Protein AF-A0A524I1Q9-F1 (afdb_monomer_lite)

Foldseek 3Di:
DDKADFDWDDDPQKIKTKIFDDQADPVRHGADFFFKKWKWKQFDDDPDDDPQDWPVVSPVRTDGPDIATPVCQVVFADPDDDDPGMGIDIDGWDPDPPTRPDMDMDMWIAGPVRDIDGD

Structure (mmCIF, N/CA/C/O backbone):
data_AF-A0A524I1Q9-F1
#
_entry.id   AF-A0A524I1Q9-F1
#
loop_
_atom_site.group_PDB
_atom_site.id
_atom_site.type_symbol
_atom_site.label_atom_id
_atom_site.label_alt_id
_atom_site.label_comp_id
_atom_site.label_asym_id
_atom_site.label_entity_id
_atom_site.label_seq_id
_atom_site.pdbx_PDB_ins_code
_atom_site.Cartn_x
_atom_site.Cartn_y
_atom_site.Cartn_z
_atom_site.occupancy
_atom_site.B_iso_or_equiv
_atom_site.auth_seq_id
_atom_site.auth_comp_id
_atom_site.auth_asym_id
_atom_site.auth_atom_id
_atom_site.pdbx_PDB_model_num
ATOM 1 N N . MET A 1 1 ? 1.741 0.666 -13.613 1.00 88.12 1 MET A N 1
ATOM 2 C CA . MET A 1 1 ? 2.313 -0.372 -12.724 1.00 88.12 1 MET A CA 1
ATOM 3 C C . MET A 1 1 ? 1.160 -0.842 -11.862 1.00 88.12 1 MET A C 1
ATOM 5 O O . MET A 1 1 ? 0.343 0.014 -11.558 1.00 88.12 1 MET A O 1
ATOM 9 N N . ILE A 1 2 ? 1.039 -2.130 -11.544 1.00 88.56 2 ILE A N 1
ATOM 10 C CA . ILE A 1 2 ? -0.132 -2.646 -10.813 1.00 88.56 2 ILE A CA 1
ATOM 11 C C . ILE A 1 2 ? 0.334 -3.277 -9.504 1.00 88.56 2 ILE A C 1
ATOM 13 O O . ILE A 1 2 ? 1.208 -4.139 -9.522 1.00 88.56 2 ILE A O 1
ATOM 17 N N . VAL A 1 3 ? -0.224 -2.813 -8.390 1.00 91.00 3 VAL A N 1
ATOM 18 C CA . VAL A 1 3 ? -0.098 -3.478 -7.091 1.00 91.00 3 VAL A CA 1
ATOM 19 C C . VAL A 1 3 ? -1.184 -4.546 -7.011 1.00 91.00 3 VAL A C 1
ATOM 21 O O . VAL A 1 3 ? -2.319 -4.303 -7.412 1.00 91.00 3 VAL A O 1
ATOM 24 N N . GLU A 1 4 ? -0.831 -5.732 -6.531 1.00 90.69 4 GLU A N 1
ATOM 25 C CA . GLU A 1 4 ? -1.731 -6.890 -6.487 1.00 90.69 4 GLU A CA 1
ATOM 26 C C . GLU A 1 4 ? -1.887 -7.405 -5.051 1.00 90.69 4 GLU A C 1
ATOM 28 O O . GLU A 1 4 ? -1.167 -6.981 -4.147 1.00 90.69 4 GLU A O 1
ATOM 33 N N . ASP A 1 5 ? -2.829 -8.329 -4.850 1.00 91.44 5 ASP A N 1
ATOM 34 C CA . ASP A 1 5 ? -3.009 -9.079 -3.601 1.00 91.44 5 ASP A CA 1
ATOM 35 C C . ASP A 1 5 ? -3.173 -8.204 -2.337 1.00 91.44 5 ASP A C 1
ATOM 37 O O . ASP A 1 5 ? -2.705 -8.578 -1.262 1.00 91.44 5 ASP A O 1
ATOM 41 N N . LEU A 1 6 ? -3.831 -7.037 -2.441 1.00 92.69 6 LEU A N 1
ATOM 42 C CA . LEU A 1 6 ? -4.107 -6.203 -1.267 1.00 92.69 6 LEU A CA 1
ATOM 43 C C . LEU A 1 6 ? -4.981 -6.967 -0.265 1.00 92.69 6 LEU A C 1
ATOM 45 O O . LEU A 1 6 ? -6.111 -7.354 -0.571 1.00 92.69 6 LEU A O 1
ATOM 49 N N . ALA A 1 7 ? -4.481 -7.124 0.956 1.00 92.12 7 ALA A N 1
ATOM 50 C CA . ALA A 1 7 ? -5.204 -7.747 2.053 1.00 92.12 7 ALA A CA 1
ATOM 51 C C . ALA A 1 7 ? -4.975 -6.992 3.366 1.00 92.12 7 ALA A C 1
ATOM 53 O O . ALA A 1 7 ? -3.898 -6.463 3.628 1.00 92.12 7 ALA A O 1
ATOM 54 N N . ALA A 1 8 ? -6.008 -6.947 4.208 1.00 91.00 8 ALA A N 1
ATOM 55 C CA . ALA A 1 8 ? -5.923 -6.423 5.565 1.00 91.00 8 ALA A CA 1
ATOM 56 C C . ALA A 1 8 ? -6.451 -7.473 6.547 1.00 91.00 8 ALA A C 1
ATOM 58 O O . ALA A 1 8 ? -7.600 -7.903 6.443 1.00 91.00 8 ALA A O 1
ATOM 59 N N . ALA A 1 9 ? -5.624 -7.867 7.514 1.00 90.50 9 ALA A N 1
ATOM 60 C CA . ALA A 1 9 ? -5.975 -8.859 8.525 1.00 90.50 9 ALA A CA 1
ATOM 61 C C . ALA A 1 9 ? -5.779 -8.296 9.936 1.00 90.50 9 ALA A C 1
ATOM 63 O O . ALA A 1 9 ? -4.664 -7.974 10.349 1.00 90.50 9 ALA A O 1
ATOM 64 N N . GLN A 1 10 ? -6.862 -8.203 10.708 1.00 88.44 10 GLN A N 1
ATOM 65 C CA . GLN A 1 10 ? -6.800 -7.740 12.093 1.00 88.44 10 GLN A CA 1
ATOM 66 C C . GLN A 1 10 ? -6.334 -8.855 13.039 1.00 88.44 10 GLN A C 1
ATOM 68 O O . GLN A 1 10 ? -6.856 -9.969 13.028 1.00 88.44 10 GLN A O 1
ATOM 73 N N . ARG A 1 11 ? -5.378 -8.526 13.910 1.00 87.69 11 ARG A N 1
ATOM 74 C CA . ARG A 1 11 ? -4.882 -9.351 15.016 1.00 87.69 11 ARG A CA 1
ATOM 75 C C . ARG A 1 11 ? -4.804 -8.496 16.281 1.00 87.69 11 ARG A C 1
ATOM 77 O O . ARG A 1 11 ? -3.808 -7.826 16.549 1.00 87.69 11 ARG A O 1
ATOM 84 N N . GLY A 1 12 ? -5.886 -8.496 17.058 1.00 86.38 12 GLY A N 1
ATOM 85 C CA . GLY A 1 12 ? -6.017 -7.623 18.226 1.00 86.38 12 GLY A CA 1
ATOM 86 C C . GLY A 1 12 ? -6.030 -6.146 17.819 1.00 86.38 12 GLY A C 1
ATOM 87 O O . GLY A 1 12 ? -6.910 -5.721 17.071 1.00 86.38 12 GLY A O 1
ATOM 88 N N . GLN A 1 13 ? -5.055 -5.379 18.312 1.00 85.88 13 GLN A N 1
ATOM 89 C CA . GLN A 1 13 ? -4.891 -3.942 18.026 1.00 85.88 13 GLN A CA 1
ATOM 90 C C . GLN A 1 13 ? -4.016 -3.650 16.797 1.00 85.88 13 GLN A C 1
ATOM 92 O O . GLN A 1 13 ? -3.848 -2.497 16.406 1.00 85.88 13 GLN A O 1
ATOM 97 N N . VAL A 1 14 ? -3.451 -4.690 16.184 1.00 90.12 14 VAL A N 1
ATOM 98 C CA . VAL A 1 14 ? -2.637 -4.572 14.976 1.00 90.12 14 VAL A CA 1
ATOM 99 C C . VAL A 1 14 ? -3.459 -5.037 13.786 1.00 90.12 14 VAL A C 1
ATOM 101 O O . VAL A 1 14 ? -4.102 -6.083 13.841 1.00 90.12 14 VAL A O 1
ATOM 104 N N . VAL A 1 15 ? -3.414 -4.290 12.692 1.00 91.00 15 VAL A N 1
ATOM 105 C CA . VAL A 1 15 ? -3.878 -4.736 11.382 1.00 91.00 15 VAL A CA 1
ATOM 106 C C . VAL A 1 15 ? -2.654 -4.956 10.508 1.00 91.00 15 VAL A C 1
ATOM 108 O O . VAL A 1 15 ? -1.858 -4.043 10.300 1.00 91.00 15 VAL A O 1
ATOM 111 N N . LEU A 1 16 ? -2.483 -6.183 10.028 1.00 93.19 16 LEU A N 1
ATOM 112 C CA . LEU A 1 16 ? -1.457 -6.517 9.054 1.00 93.19 16 LEU A CA 1
ATOM 113 C C . LEU A 1 16 ? -1.974 -6.139 7.665 1.00 93.19 16 LEU A C 1
ATOM 115 O O . LEU A 1 16 ? -3.009 -6.654 7.245 1.00 93.19 16 LEU A O 1
ATOM 119 N N . LEU A 1 17 ? -1.280 -5.223 6.995 1.00 94.38 17 LEU A N 1
ATOM 120 C CA . LEU A 1 17 ? -1.552 -4.814 5.619 1.00 94.38 17 LEU A CA 1
ATOM 121 C C . LEU A 1 17 ? -0.570 -5.541 4.707 1.00 94.38 17 LEU A C 1
ATOM 123 O O . LEU A 1 17 ? 0.634 -5.393 4.894 1.00 94.38 17 LEU A O 1
ATOM 127 N N . GLU A 1 18 ? -1.069 -6.312 3.752 1.00 94.62 18 GLU A N 1
ATOM 128 C CA . GLU A 1 18 ? -0.276 -7.140 2.841 1.00 94.62 18 GLU A CA 1
ATOM 129 C C . GLU A 1 18 ? -0.558 -6.737 1.391 1.00 94.62 18 GLU A C 1
ATOM 131 O O . GLU A 1 18 ? -1.680 -6.346 1.062 1.00 94.62 18 GLU A O 1
ATOM 136 N N . TRP A 1 19 ? 0.468 -6.777 0.539 1.00 94.81 19 TRP A N 1
ATOM 137 C CA . TRP A 1 19 ? 0.357 -6.504 -0.897 1.00 94.81 19 TRP A CA 1
ATOM 138 C C . TRP A 1 19 ? 1.530 -7.112 -1.676 1.00 94.81 19 TRP A C 1
ATOM 140 O O . TRP A 1 19 ? 2.574 -7.442 -1.109 1.00 94.81 19 TRP A O 1
ATOM 150 N N . THR A 1 20 ? 1.390 -7.199 -2.997 1.00 93.56 20 THR A N 1
ATOM 151 C CA . THR A 1 20 ? 2.440 -7.634 -3.924 1.00 93.56 20 THR A CA 1
ATOM 152 C C . THR A 1 20 ? 2.893 -6.457 -4.791 1.00 93.56 20 THR A C 1
ATOM 154 O O . THR A 1 20 ? 2.099 -5.854 -5.516 1.00 93.56 20 THR A O 1
ATOM 157 N N . ASN A 1 21 ? 4.188 -6.127 -4.743 1.00 92.81 21 ASN A N 1
ATOM 158 C CA . ASN A 1 21 ? 4.781 -5.097 -5.599 1.00 92.81 21 ASN A CA 1
ATOM 159 C C . ASN A 1 21 ? 4.780 -5.524 -7.086 1.00 92.81 21 ASN A C 1
ATOM 161 O O . ASN A 1 21 ? 5.052 -6.691 -7.388 1.00 92.81 21 ASN A O 1
ATOM 165 N N . PRO A 1 22 ? 4.581 -4.588 -8.036 1.00 91.56 22 PRO A N 1
ATOM 166 C CA . PRO A 1 22 ? 4.656 -4.890 -9.461 1.00 91.56 22 PRO A CA 1
ATOM 167 C C . PRO A 1 22 ? 6.055 -5.331 -9.881 1.00 91.56 22 PRO A C 1
ATOM 169 O O . PRO A 1 22 ? 7.050 -4.677 -9.574 1.00 91.56 22 PRO A O 1
ATOM 172 N N . VAL A 1 23 ? 6.108 -6.365 -10.719 1.00 89.69 23 VAL A N 1
ATOM 173 C CA . VAL A 1 23 ? 7.331 -6.796 -11.426 1.00 89.69 23 VAL A CA 1
ATOM 174 C C . VAL A 1 23 ? 7.389 -6.320 -12.873 1.00 89.69 23 VAL A C 1
ATOM 176 O O . VAL A 1 23 ? 8.419 -6.445 -13.533 1.00 89.69 23 VAL A O 1
ATOM 179 N N . LYS A 1 24 ? 6.277 -5.790 -13.392 1.00 89.38 24 LYS A N 1
ATOM 180 C CA . LYS A 1 24 ? 6.126 -5.353 -14.782 1.00 89.38 24 LYS A CA 1
ATOM 181 C C . LYS A 1 24 ? 5.250 -4.107 -14.901 1.00 89.38 24 LYS A C 1
ATOM 183 O O . LYS A 1 24 ? 4.444 -3.788 -14.025 1.00 89.38 24 LYS A O 1
ATOM 188 N N . THR A 1 25 ? 5.411 -3.383 -16.000 1.00 85.44 25 THR A N 1
ATOM 189 C CA . THR A 1 25 ? 4.512 -2.303 -16.412 1.00 85.44 25 THR A CA 1
ATOM 190 C C . THR A 1 25 ? 3.167 -2.870 -16.878 1.00 85.44 25 THR A C 1
ATOM 192 O O . THR A 1 25 ? 3.031 -4.068 -17.120 1.00 85.44 25 THR A O 1
ATOM 195 N N . VAL A 1 26 ? 2.170 -1.998 -17.074 1.00 84.19 26 VAL A N 1
ATOM 196 C CA . VAL A 1 26 ? 0.863 -2.388 -17.647 1.00 84.19 26 VAL A CA 1
ATOM 197 C C . VAL A 1 26 ? 0.987 -2.941 -19.071 1.00 84.19 26 VAL A C 1
ATOM 199 O O . VAL A 1 26 ? 0.200 -3.784 -19.475 1.00 84.19 26 VAL A O 1
ATOM 202 N N . SER A 1 27 ? 2.018 -2.517 -19.808 1.00 85.69 27 SER A N 1
ATOM 203 C CA . SER A 1 27 ? 2.365 -3.038 -21.133 1.00 85.69 27 SER A CA 1
ATOM 204 C C . SER A 1 27 ? 3.176 -4.341 -21.096 1.00 85.69 27 SER A C 1
ATOM 206 O O . SER A 1 27 ? 3.557 -4.850 -22.144 1.00 85.69 27 SER A O 1
ATOM 208 N N . GLY A 1 28 ? 3.465 -4.884 -19.909 1.00 86.31 28 GLY A N 1
ATOM 209 C CA . GLY A 1 28 ? 4.164 -6.157 -19.735 1.00 86.31 28 GLY A CA 1
ATOM 210 C C . GLY A 1 28 ? 5.694 -6.079 -19.716 1.00 86.31 28 GLY A C 1
ATOM 211 O O . GLY A 1 28 ? 6.337 -7.109 -19.528 1.00 86.31 28 GLY A O 1
ATOM 212 N N . HIS A 1 29 ? 6.298 -4.894 -19.854 1.00 86.81 29 HIS A N 1
ATOM 213 C CA . HIS A 1 29 ? 7.753 -4.754 -19.750 1.00 86.81 29 HIS A CA 1
ATOM 214 C C . HIS A 1 29 ? 8.227 -4.938 -18.303 1.00 86.81 29 HIS A C 1
ATOM 216 O O . HIS A 1 29 ? 7.561 -4.431 -17.400 1.00 86.81 29 HIS A O 1
ATOM 222 N N . PRO A 1 30 ? 9.381 -5.585 -18.060 1.00 87.19 30 PRO A N 1
ATOM 223 C CA . PRO A 1 30 ? 9.950 -5.699 -16.721 1.00 87.19 30 PRO A CA 1
ATOM 224 C C . PRO A 1 30 ? 10.106 -4.337 -16.038 1.00 87.19 30 PRO A C 1
ATOM 226 O O . PRO A 1 30 ? 10.575 -3.369 -16.642 1.00 87.19 30 PRO A O 1
ATOM 229 N N . LEU A 1 31 ? 9.714 -4.263 -14.769 1.00 86.00 31 LEU A N 1
ATOM 230 C CA . LEU A 1 31 ? 9.871 -3.074 -13.947 1.00 86.00 31 LEU A CA 1
ATOM 231 C C . LEU A 1 31 ? 11.202 -3.157 -13.196 1.00 86.00 31 LEU A C 1
ATOM 233 O O . LEU A 1 31 ? 11.305 -3.771 -12.140 1.00 86.00 31 LEU A O 1
ATOM 237 N N . THR A 1 32 ? 12.239 -2.531 -13.746 1.00 78.25 32 THR A N 1
ATOM 238 C CA . THR A 1 32 ? 13.558 -2.452 -13.110 1.00 78.25 32 THR A CA 1
ATOM 239 C C . THR A 1 32 ? 13.708 -1.097 -12.419 1.00 78.25 32 THR A C 1
ATOM 241 O O . THR A 1 32 ? 13.950 -0.089 -13.081 1.00 78.25 32 THR A O 1
ATOM 244 N N . GLY A 1 33 ? 13.549 -1.056 -11.095 1.00 84.81 33 GLY A N 1
ATOM 245 C CA . GLY A 1 33 ? 13.808 0.152 -10.299 1.00 84.81 33 GLY A CA 1
ATOM 246 C C . GLY A 1 33 ? 12.591 0.708 -9.573 1.00 84.81 33 GLY A C 1
ATOM 247 O O . GLY A 1 33 ? 12.297 1.890 -9.702 1.00 84.81 33 GLY A O 1
ATOM 248 N N . LEU A 1 34 ? 11.884 -0.134 -8.819 1.00 92.00 34 LEU A N 1
ATOM 249 C CA . LEU A 1 34 ? 10.969 0.355 -7.793 1.00 92.00 34 LEU A CA 1
ATOM 250 C C . LEU A 1 34 ? 11.780 1.034 -6.683 1.00 92.00 34 LEU A C 1
ATOM 252 O O . LEU A 1 34 ? 12.724 0.429 -6.178 1.00 92.00 34 LEU A O 1
ATOM 256 N N . GLU A 1 35 ? 11.429 2.267 -6.326 1.00 95.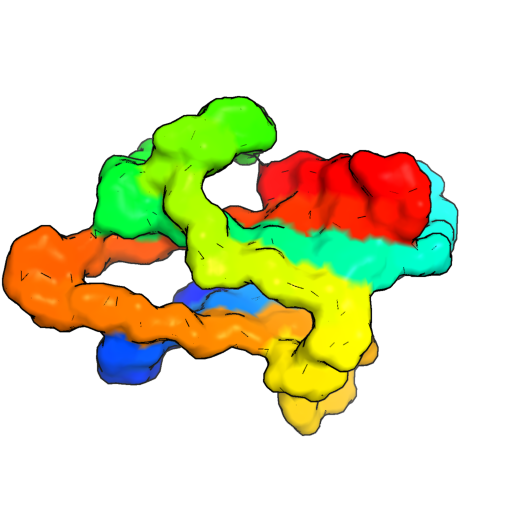19 35 GLU A N 1
ATOM 257 C CA . GLU A 1 35 ? 12.201 3.087 -5.382 1.00 95.19 35 GLU A CA 1
ATOM 258 C C . GLU A 1 35 ? 11.436 3.398 -4.096 1.00 95.19 35 GLU A C 1
ATOM 260 O O . GLU A 1 35 ? 12.040 3.553 -3.038 1.00 95.19 35 GLU A O 1
ATOM 265 N N . VAL A 1 36 ? 10.108 3.512 -4.165 1.00 97.06 36 VAL A N 1
ATOM 266 C CA . VAL A 1 36 ? 9.288 3.853 -2.998 1.00 97.06 36 VAL A CA 1
ATOM 267 C C . VAL A 1 36 ? 7.971 3.093 -3.034 1.00 97.06 36 VAL A C 1
ATOM 269 O O . VAL A 1 36 ? 7.356 2.964 -4.092 1.00 97.06 36 VAL A O 1
ATOM 272 N N . VAL A 1 37 ? 7.519 2.656 -1.862 1.00 96.94 37 VAL A N 1
ATOM 273 C CA . VAL A 1 37 ? 6.132 2.261 -1.606 1.00 96.94 37 VAL A CA 1
ATOM 274 C C . VAL A 1 37 ? 5.516 3.241 -0.614 1.00 96.94 37 VAL A C 1
ATOM 276 O O . VAL A 1 37 ? 6.117 3.579 0.402 1.00 96.94 37 VAL A O 1
ATOM 279 N N . GLU A 1 38 ? 4.310 3.701 -0.896 1.00 97.88 38 GLU A N 1
ATOM 280 C CA . GLU A 1 38 ? 3.513 4.544 -0.018 1.00 97.88 38 GLU A CA 1
ATOM 281 C C . GLU A 1 38 ? 2.255 3.796 0.406 1.00 97.88 38 GLU A C 1
ATOM 283 O O . GLU A 1 38 ? 1.522 3.273 -0.432 1.00 97.88 38 GLU A O 1
ATOM 288 N N . ILE A 1 39 ? 2.007 3.770 1.712 1.00 96.44 39 ILE A N 1
ATOM 289 C CA . ILE A 1 39 ? 0.840 3.147 2.328 1.00 96.44 39 ILE A CA 1
ATOM 290 C C . ILE A 1 39 ? -0.071 4.260 2.820 1.00 96.44 39 ILE A C 1
ATOM 292 O O . ILE A 1 39 ? 0.313 5.054 3.684 1.00 96.44 39 ILE A O 1
ATOM 296 N N . TRP A 1 40 ? -1.282 4.289 2.284 1.00 95.06 40 TRP A N 1
ATOM 297 C CA . TRP A 1 40 ? -2.307 5.279 2.581 1.00 95.06 40 TRP A CA 1
ATOM 298 C C . TRP A 1 40 ? -3.442 4.608 3.340 1.00 95.06 40 TRP A C 1
ATOM 300 O O . TRP A 1 40 ? -3.892 3.537 2.947 1.00 95.06 40 TRP A O 1
ATOM 310 N N . VAL A 1 41 ? -3.891 5.214 4.436 1.00 92.12 41 VAL A N 1
ATOM 311 C CA . VAL A 1 41 ? -4.909 4.645 5.323 1.00 92.12 41 VAL A CA 1
ATOM 312 C C . VAL A 1 41 ? -6.094 5.591 5.436 1.00 92.12 41 VAL A C 1
ATOM 314 O O . VAL A 1 41 ? -5.931 6.781 5.699 1.00 92.12 41 VAL A O 1
ATOM 317 N N . PHE A 1 42 ? -7.290 5.036 5.273 1.00 88.00 42 PHE A N 1
ATOM 318 C CA . PHE A 1 42 ? -8.553 5.735 5.474 1.00 88.00 42 PHE A CA 1
ATOM 319 C C . PHE A 1 42 ? -8.995 5.512 6.923 1.00 88.00 42 PHE A C 1
ATOM 321 O O . PHE A 1 42 ? -9.642 4.511 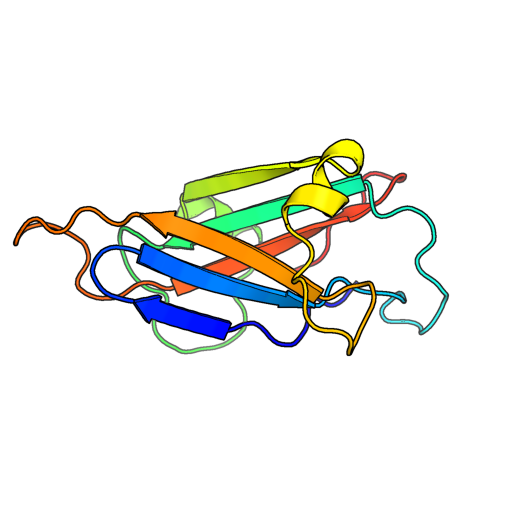7.238 1.00 88.00 42 PHE A O 1
ATOM 328 N N . ASP A 1 4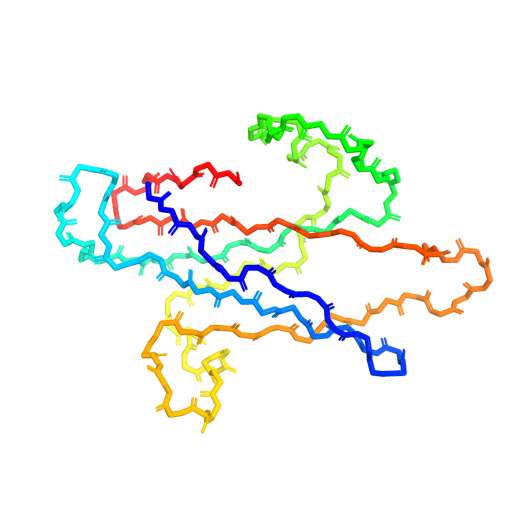3 ? -8.592 6.418 7.814 1.00 73.19 43 ASP A N 1
ATOM 329 C CA . ASP A 1 43 ? -8.977 6.417 9.231 1.00 73.19 43 ASP A CA 1
ATOM 330 C C . ASP A 1 43 ? -10.144 7.381 9.533 1.00 73.19 43 ASP A C 1
ATOM 332 O O . ASP A 1 43 ? -10.762 7.285 10.593 1.00 73.19 43 ASP A O 1
ATOM 336 N N . THR A 1 44 ? -10.530 8.234 8.575 1.00 68.69 44 THR A N 1
ATOM 337 C CA . THR A 1 44 ? -11.728 9.084 8.637 1.00 68.69 44 THR A CA 1
ATOM 338 C C . THR A 1 44 ? -12.469 9.061 7.296 1.00 68.69 44 THR A C 1
ATOM 340 O O . THR A 1 44 ? -11.946 9.489 6.279 1.00 68.69 44 THR A O 1
ATOM 343 N N . GLY A 1 45 ? -13.698 8.534 7.275 1.00 67.69 45 GLY A N 1
ATOM 344 C CA . GLY A 1 45 ? -14.489 8.430 6.042 1.00 67.69 45 GLY A CA 1
ATOM 345 C C . GLY A 1 45 ? -13.984 7.325 5.115 1.00 67.69 45 GLY A C 1
ATOM 346 O O . GLY A 1 45 ? -13.070 7.509 4.318 1.00 67.69 45 GLY A O 1
ATOM 347 N N . LEU A 1 46 ? -14.603 6.149 5.210 1.00 70.25 46 LEU A N 1
ATOM 348 C CA . LEU A 1 46 ? -14.276 5.080 4.281 1.00 70.25 46 LEU A CA 1
ATOM 349 C C . LEU A 1 46 ? -14.760 5.408 2.870 1.00 70.25 46 LEU A C 1
ATOM 351 O O . LEU A 1 46 ? -15.861 5.950 2.722 1.00 70.25 46 LEU A O 1
ATOM 355 N N . PRO A 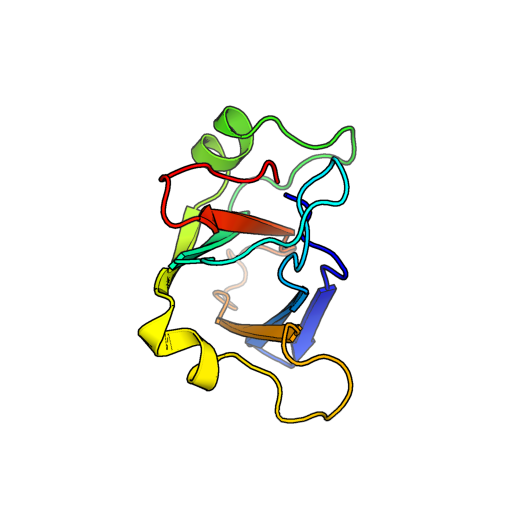1 47 ? -14.020 4.958 1.847 1.00 67.50 47 PRO A N 1
ATOM 356 C CA . PRO A 1 47 ? -14.561 4.895 0.508 1.00 67.50 47 PRO A CA 1
ATOM 357 C C . PRO A 1 47 ? -15.847 4.058 0.512 1.00 67.50 47 PRO A C 1
ATOM 359 O O . PRO A 1 47 ? -15.866 2.900 0.939 1.00 67.50 47 PRO A O 1
ATOM 362 N N . VAL A 1 48 ? -16.949 4.659 0.063 1.00 61.94 48 VAL A N 1
ATOM 363 C CA . VAL A 1 48 ? -18.180 3.921 -0.229 1.00 61.94 48 VAL A CA 1
ATOM 364 C C . VAL A 1 48 ? -17.872 3.080 -1.467 1.00 61.94 48 VAL A C 1
ATOM 366 O O . VAL A 1 48 ? -17.378 3.629 -2.448 1.00 61.94 48 VAL A O 1
ATOM 369 N N . GLY A 1 49 ? -18.070 1.759 -1.400 1.00 55.19 49 GLY A N 1
ATOM 370 C CA . GLY A 1 49 ? -17.683 0.839 -2.478 1.00 55.19 49 GLY A CA 1
ATOM 371 C C . GLY A 1 49 ? -18.110 1.337 -3.866 1.00 55.19 49 GLY A C 1
ATOM 372 O O . GLY A 1 49 ? -19.220 1.840 -4.032 1.00 55.19 49 GLY A O 1
ATOM 373 N N . GLY A 1 50 ? -17.216 1.220 -4.846 1.00 59.25 50 GLY A N 1
ATOM 374 C CA . GLY A 1 50 ? -17.358 1.851 -6.155 1.00 59.25 50 GLY A CA 1
ATOM 375 C C . GLY A 1 50 ? -16.102 1.665 -7.015 1.00 59.25 50 GLY A C 1
ATOM 376 O O . GLY A 1 50 ? -15.277 0.808 -6.690 1.00 59.25 50 GLY A O 1
ATOM 377 N N . PRO A 1 51 ? -15.954 2.424 -8.116 1.00 60.22 51 PRO A N 1
ATOM 378 C CA . PRO A 1 51 ? -14.747 2.399 -8.940 1.00 60.22 51 PRO A CA 1
ATOM 379 C C . PRO A 1 51 ? -13.490 2.703 -8.113 1.00 60.22 51 PRO A C 1
ATOM 381 O O . PRO A 1 51 ? -13.578 3.331 -7.057 1.00 60.22 51 PRO A O 1
ATOM 384 N N . ALA A 1 52 ? -12.321 2.293 -8.615 1.00 65.25 52 ALA A N 1
ATOM 385 C CA . ALA A 1 52 ? -11.046 2.710 -8.038 1.00 65.25 52 ALA A CA 1
ATOM 386 C C . ALA A 1 52 ? -10.993 4.245 -7.956 1.00 65.25 52 ALA A C 1
ATOM 388 O O . ALA A 1 52 ? -11.307 4.935 -8.930 1.00 65.25 52 ALA A O 1
ATOM 389 N N . PHE A 1 53 ? -10.641 4.764 -6.780 1.00 67.94 53 PHE A N 1
ATOM 390 C CA . PHE A 1 53 ? -10.554 6.201 -6.541 1.00 67.94 53 PHE A CA 1
ATOM 391 C C . PHE A 1 53 ? -9.436 6.792 -7.385 1.00 67.94 53 PHE A C 1
ATOM 393 O O . PHE A 1 53 ? -8.361 6.202 -7.520 1.00 67.94 53 PHE A O 1
ATOM 400 N N . ALA A 1 54 ? -9.663 7.990 -7.918 1.00 80.50 54 ALA A N 1
ATOM 401 C CA . ALA A 1 54 ? -8.576 8.716 -8.552 1.00 80.50 54 ALA A CA 1
ATOM 402 C C . ALA A 1 54 ? -7.498 9.030 -7.502 1.00 80.50 54 ALA A C 1
ATOM 404 O O . ALA A 1 54 ? -7.807 9.306 -6.341 1.00 80.50 54 ALA A O 1
ATOM 405 N N . SER A 1 55 ? -6.227 9.071 -7.906 1.00 83.81 55 SER A N 1
ATOM 406 C CA . SER A 1 55 ? -5.112 9.339 -6.983 1.00 83.81 55 SER A CA 1
ATOM 407 C C . SER A 1 55 ? -5.303 10.602 -6.140 1.00 83.81 55 SER A C 1
ATOM 409 O O . SER A 1 55 ? -5.027 10.597 -4.945 1.00 83.81 55 SER A O 1
ATOM 411 N N . ALA A 1 56 ? -5.863 11.660 -6.732 1.00 84.81 56 ALA A N 1
ATOM 412 C CA . ALA A 1 56 ? -6.152 12.908 -6.031 1.00 84.81 56 ALA A CA 1
ATOM 413 C C . ALA A 1 56 ? -7.262 12.788 -4.969 1.00 84.81 56 ALA A C 1
ATOM 415 O O . ALA A 1 56 ? -7.325 13.613 -4.061 1.00 84.81 56 ALA A O 1
ATOM 416 N N . GLU A 1 57 ? -8.165 11.815 -5.088 1.00 85.25 57 GLU A N 1
ATOM 417 C CA . GLU A 1 57 ? -9.200 11.556 -4.084 1.00 85.25 57 GLU A CA 1
ATOM 418 C C . GLU A 1 57 ? -8.600 10.807 -2.899 1.00 85.25 57 GLU A C 1
ATOM 420 O O . GLU A 1 57 ? -8.765 11.255 -1.767 1.00 85.25 57 GLU A O 1
ATOM 425 N N . VAL A 1 58 ? -7.813 9.756 -3.163 1.00 88.06 58 VAL A N 1
ATOM 426 C CA . VAL A 1 58 ? -7.088 9.013 -2.120 1.00 88.06 58 VAL A CA 1
ATOM 427 C C . VAL A 1 58 ? -6.211 9.954 -1.300 1.00 88.06 58 VAL A C 1
ATOM 429 O O . VAL A 1 58 ? -6.307 9.956 -0.080 1.00 88.06 58 VAL A O 1
ATOM 432 N N . GLU A 1 59 ? -5.422 10.816 -1.945 1.00 88.44 59 GLU A N 1
ATOM 433 C CA . GLU A 1 59 ? -4.547 11.771 -1.250 1.00 88.44 59 GLU A CA 1
ATOM 434 C C . GLU A 1 59 ? -5.297 12.797 -0.384 1.00 88.44 59 GLU A C 1
ATOM 436 O O . GLU A 1 59 ? -4.719 13.346 0.552 1.00 88.44 59 GLU A O 1
ATOM 441 N N . LYS A 1 60 ? -6.574 13.074 -0.684 1.00 87.25 60 LYS A N 1
ATOM 442 C CA . LYS A 1 60 ? -7.412 13.999 0.097 1.00 87.25 60 LYS A CA 1
ATOM 443 C C . LYS A 1 60 ? -8.111 13.322 1.270 1.00 87.25 60 LYS A C 1
ATOM 445 O O . LYS A 1 60 ? -8.318 13.971 2.291 1.00 87.25 60 LYS A O 1
ATOM 450 N N . SER A 1 61 ? -8.531 12.070 1.107 1.00 85.38 61 SER A N 1
ATOM 451 C CA . SER A 1 61 ? -9.348 11.350 2.095 1.00 85.38 61 SER A CA 1
ATOM 452 C C . SER A 1 61 ? -8.567 10.348 2.943 1.00 85.38 61 SER A C 1
ATOM 454 O O . SER A 1 61 ? -9.058 9.916 3.980 1.00 85.38 61 SER A O 1
ATOM 456 N N . ALA A 1 62 ? -7.377 9.943 2.506 1.00 90.56 62 ALA A N 1
ATOM 457 C CA . ALA A 1 62 ? -6.514 9.029 3.235 1.00 90.56 62 ALA A CA 1
ATOM 458 C C . ALA A 1 62 ? -5.291 9.763 3.782 1.00 90.56 62 ALA A C 1
ATOM 460 O O . ALA A 1 62 ? -4.746 10.685 3.177 1.00 90.56 62 ALA A O 1
ATOM 461 N N . ARG A 1 63 ? -4.807 9.296 4.927 1.00 91.38 63 ARG A N 1
ATOM 462 C CA . ARG A 1 63 ? -3.551 9.746 5.512 1.00 91.38 63 ARG A CA 1
ATOM 463 C C . ARG A 1 63 ? -2.413 8.862 5.016 1.00 91.38 63 ARG A C 1
ATOM 465 O O . ARG A 1 63 ? -2.509 7.636 5.074 1.00 91.38 63 ARG A O 1
ATOM 472 N N . LEU A 1 64 ? -1.295 9.467 4.619 1.00 94.00 64 LEU A N 1
ATOM 473 C CA . LEU A 1 64 ? -0.057 8.727 4.380 1.00 94.00 64 LEU A CA 1
ATOM 474 C C . LEU A 1 64 ? 0.437 8.125 5.706 1.00 94.00 64 LEU A C 1
ATOM 476 O O . LEU A 1 64 ? 0.926 8.833 6.587 1.00 94.00 64 LEU A O 1
ATOM 480 N N . ALA A 1 65 ? 0.284 6.813 5.862 1.00 94.38 65 ALA A N 1
ATOM 481 C CA . ALA A 1 65 ? 0.665 6.089 7.068 1.00 94.38 65 ALA A CA 1
ATOM 482 C C . ALA A 1 65 ? 2.156 5.745 7.075 1.00 94.38 65 ALA A C 1
ATOM 484 O O . ALA A 1 65 ? 2.810 5.840 8.116 1.00 94.38 65 ALA A O 1
ATOM 485 N N . ARG A 1 66 ? 2.704 5.355 5.918 1.00 96.81 66 ARG A N 1
ATOM 486 C CA . ARG A 1 66 ? 4.125 5.034 5.775 1.00 96.81 66 ARG A CA 1
ATOM 487 C C . ARG A 1 66 ? 4.606 5.301 4.358 1.00 96.81 66 ARG A C 1
ATOM 489 O O . ARG A 1 66 ? 3.929 4.979 3.389 1.00 96.81 66 ARG A O 1
ATOM 496 N N . ARG A 1 67 ? 5.827 5.819 4.260 1.00 97.75 67 ARG A N 1
ATOM 497 C CA . ARG A 1 67 ? 6.617 5.859 3.032 1.00 97.75 67 ARG A CA 1
ATOM 498 C C . ARG A 1 67 ? 7.838 4.970 3.235 1.00 97.75 67 ARG A C 1
ATOM 500 O O . ARG A 1 67 ? 8.628 5.235 4.135 1.00 97.75 67 ARG A O 1
ATOM 507 N N . ILE A 1 68 ? 7.944 3.904 2.453 1.00 97.12 68 ILE A N 1
ATOM 508 C CA . ILE A 1 68 ? 8.992 2.887 2.537 1.00 97.12 68 ILE A CA 1
ATOM 509 C C . ILE A 1 68 ? 9.931 3.098 1.347 1.00 97.12 68 ILE A C 1
ATOM 511 O O . ILE A 1 68 ? 9.514 2.859 0.211 1.00 97.12 68 ILE A O 1
ATOM 515 N N . PRO A 1 69 ? 11.162 3.577 1.559 1.00 96.88 69 PRO A N 1
ATOM 516 C CA . PRO A 1 69 ? 12.157 3.633 0.501 1.00 96.88 69 PRO A CA 1
ATOM 517 C C . PRO A 1 69 ? 12.720 2.227 0.227 1.00 96.88 69 PRO A C 1
ATOM 519 O O . PRO A 1 69 ? 12.659 1.340 1.081 1.00 96.88 69 PRO A O 1
ATOM 522 N N . LYS A 1 70 ? 13.248 2.008 -0.977 1.00 94.00 70 LYS A N 1
ATOM 523 C CA . LYS A 1 70 ? 13.752 0.710 -1.455 1.00 94.00 70 LYS A CA 1
ATOM 524 C C . LYS A 1 70 ? 14.750 0.051 -0.511 1.00 94.00 70 LYS A C 1
ATOM 526 O O . LYS A 1 70 ? 14.733 -1.168 -0.356 1.00 94.00 70 LYS A O 1
ATOM 531 N N . GLU A 1 71 ? 15.593 0.846 0.135 1.00 94.19 71 GLU A N 1
ATOM 532 C CA . GLU A 1 71 ? 16.609 0.384 1.081 1.00 94.19 71 GLU A CA 1
ATOM 533 C C . GLU A 1 71 ? 15.986 -0.317 2.296 1.00 94.19 71 GLU A C 1
ATOM 535 O O . GLU A 1 71 ? 16.624 -1.159 2.923 1.00 94.19 71 GLU A O 1
ATOM 540 N N . GLU A 1 72 ? 14.726 -0.009 2.610 1.00 94.94 72 GLU A N 1
ATOM 541 C CA . GLU A 1 72 ? 13.989 -0.608 3.718 1.00 94.94 72 GLU A CA 1
ATOM 542 C C . GLU A 1 72 ? 13.151 -1.826 3.306 1.00 94.94 72 GLU A C 1
ATOM 544 O O . GLU A 1 72 ? 12.611 -2.493 4.188 1.00 94.94 72 GLU A O 1
ATOM 549 N N . PHE A 1 73 ? 13.034 -2.160 2.012 1.00 92.38 73 PHE A N 1
ATOM 550 C CA . PHE A 1 73 ? 12.109 -3.211 1.553 1.00 92.38 73 PHE A CA 1
ATOM 551 C C . PHE A 1 73 ? 12.335 -4.556 2.244 1.00 92.38 73 PHE A C 1
ATOM 553 O O . PHE A 1 73 ? 11.363 -5.208 2.619 1.00 92.38 73 PHE A O 1
ATOM 560 N N . GLY A 1 74 ? 13.592 -4.929 2.501 1.00 90.19 74 GLY A N 1
ATOM 561 C CA . GLY A 1 74 ? 13.924 -6.179 3.191 1.00 90.19 74 GLY A CA 1
ATOM 562 C C . GLY A 1 74 ? 13.298 -6.314 4.587 1.00 90.19 74 GLY A C 1
ATOM 563 O O . GLY A 1 74 ? 13.045 -7.427 5.034 1.00 90.19 74 GLY A O 1
ATOM 564 N N . SER A 1 75 ? 12.986 -5.202 5.261 1.00 91.69 75 SER A N 1
ATOM 565 C CA . SER A 1 75 ? 12.323 -5.202 6.576 1.00 91.69 75 SER A CA 1
ATOM 566 C C . SER A 1 75 ? 10.814 -5.447 6.499 1.00 91.69 75 SER A C 1
ATOM 568 O O . SER A 1 75 ? 10.193 -5.759 7.514 1.00 91.69 75 SER A O 1
ATOM 570 N N . PHE A 1 76 ? 10.225 -5.282 5.315 1.00 91.69 76 PHE A N 1
ATOM 571 C CA . PHE A 1 76 ? 8.788 -5.407 5.071 1.00 91.69 76 PHE A CA 1
ATOM 572 C C . PHE A 1 76 ? 8.445 -6.612 4.191 1.00 91.69 76 PHE A C 1
ATOM 574 O O . PHE A 1 76 ? 7.273 -6.943 4.053 1.00 91.69 76 PHE A O 1
ATOM 581 N N . GLN A 1 77 ? 9.431 -7.298 3.612 1.00 88.75 77 GLN A N 1
ATOM 582 C CA . GLN A 1 77 ? 9.204 -8.555 2.903 1.00 88.75 77 GLN A CA 1
ATOM 583 C C . GLN A 1 77 ? 8.806 -9.663 3.890 1.00 88.75 77 GLN A C 1
ATOM 585 O O . GLN A 1 77 ? 9.450 -9.877 4.921 1.00 88.75 77 GLN A O 1
ATOM 590 N N . GLY A 1 78 ? 7.723 -10.381 3.586 1.00 70.12 78 GLY A N 1
ATOM 591 C CA . GLY A 1 78 ? 7.269 -11.500 4.413 1.00 70.12 78 GLY A CA 1
ATOM 592 C C . GLY A 1 78 ? 8.301 -12.636 4.446 1.00 70.12 78 GLY A C 1
ATOM 593 O O . GLY A 1 78 ? 8.862 -13.004 3.420 1.00 70.12 78 GLY A O 1
ATOM 594 N N . ARG A 1 79 ? 8.512 -13.271 5.611 1.00 55.69 79 ARG A N 1
ATOM 595 C CA . ARG A 1 79 ? 9.418 -14.437 5.777 1.00 55.69 79 ARG A CA 1
ATOM 596 C C . ARG A 1 79 ? 8.959 -15.719 5.042 1.00 55.69 79 ARG A C 1
ATOM 598 O O . ARG A 1 79 ? 9.581 -16.765 5.202 1.00 55.69 79 ARG A O 1
ATOM 605 N N . GLY A 1 80 ? 7.873 -15.667 4.269 1.00 48.41 80 GLY A N 1
ATOM 606 C CA . GLY A 1 80 ? 7.187 -16.820 3.677 1.00 48.41 80 GLY A CA 1
ATOM 607 C C . GLY A 1 80 ? 7.288 -16.900 2.151 1.00 48.41 80 GLY A C 1
ATOM 608 O O . GLY A 1 80 ? 6.325 -16.610 1.458 1.00 48.41 80 GLY A O 1
ATOM 609 N N . GLY A 1 81 ? 8.454 -17.305 1.647 1.00 48.56 81 GLY A N 1
ATOM 610 C CA . GLY A 1 81 ? 8.683 -18.238 0.528 1.00 48.56 81 GLY A CA 1
ATOM 611 C C . GLY A 1 81 ? 7.841 -18.299 -0.762 1.00 48.56 81 GLY A C 1
ATOM 612 O O . GLY A 1 81 ? 7.998 -19.305 -1.444 1.00 48.56 81 GLY A O 1
ATOM 613 N N . ALA A 1 82 ? 6.991 -17.343 -1.156 1.00 45.72 82 ALA A N 1
ATOM 614 C CA . ALA A 1 82 ? 6.197 -17.522 -2.3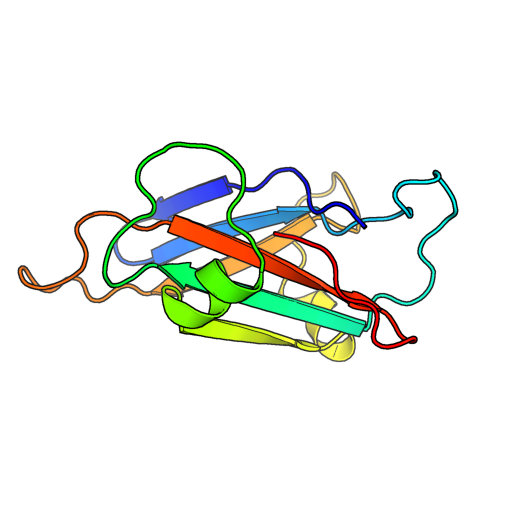89 1.00 45.72 82 ALA A CA 1
ATOM 615 C C . ALA A 1 82 ? 6.425 -16.495 -3.505 1.00 45.72 82 ALA A C 1
ATOM 617 O O . ALA A 1 82 ? 6.307 -16.867 -4.672 1.00 45.72 82 ALA A O 1
ATOM 618 N N . ARG A 1 83 ? 6.772 -15.236 -3.212 1.00 54.78 83 ARG A N 1
ATOM 619 C CA . ARG A 1 83 ? 7.118 -14.227 -4.230 1.00 54.78 83 ARG A CA 1
ATOM 620 C C . ARG A 1 83 ? 8.060 -13.206 -3.597 1.00 54.78 83 ARG A C 1
ATOM 622 O O . ARG A 1 83 ? 7.670 -12.591 -2.610 1.00 54.78 83 ARG A O 1
ATOM 629 N N . ASP A 1 84 ? 9.239 -12.969 -4.177 1.00 70.44 84 ASP A N 1
ATOM 630 C CA . ASP A 1 84 ? 10.244 -11.975 -3.719 1.00 70.44 84 ASP A CA 1
ATOM 631 C C . ASP A 1 84 ? 9.730 -10.512 -3.696 1.00 70.44 84 ASP A C 1
ATOM 633 O O . ASP A 1 84 ? 10.475 -9.556 -3.483 1.00 70.44 84 ASP A O 1
ATOM 637 N N . THR A 1 85 ? 8.438 -10.315 -3.941 1.00 84.00 85 THR A N 1
ATOM 638 C CA . THR A 1 85 ? 7.753 -9.036 -4.116 1.00 84.00 85 THR A CA 1
ATOM 639 C C . THR A 1 85 ? 6.593 -8.839 -3.144 1.00 84.00 85 THR A C 1
ATOM 641 O O . THR A 1 85 ? 5.987 -7.767 -3.158 1.00 84.00 85 THR A O 1
ATOM 644 N N . GLY A 1 86 ? 6.282 -9.843 -2.316 1.00 91.88 86 GLY A N 1
ATOM 645 C CA . GLY A 1 86 ? 5.279 -9.740 -1.259 1.00 91.88 86 GLY A CA 1
ATOM 646 C C . GLY A 1 86 ? 5.781 -8.877 -0.102 1.00 91.88 86 GLY A C 1
ATOM 647 O O . GLY A 1 86 ? 6.895 -9.066 0.388 1.00 91.88 86 GLY A O 1
ATOM 648 N N . MET A 1 87 ? 4.949 -7.941 0.337 1.00 94.25 87 MET A N 1
ATOM 649 C CA . MET A 1 87 ? 5.255 -6.953 1.364 1.00 94.25 87 MET A CA 1
ATOM 650 C C . MET A 1 87 ? 4.168 -6.955 2.439 1.00 94.25 87 MET A C 1
ATOM 652 O O . MET A 1 87 ? 3.001 -7.219 2.152 1.00 94.25 87 MET A O 1
ATOM 656 N N . ALA A 1 88 ? 4.552 -6.629 3.669 1.00 94.56 88 ALA A N 1
ATOM 657 C CA . ALA A 1 88 ? 3.653 -6.541 4.803 1.00 94.56 88 ALA A CA 1
ATOM 658 C C . ALA A 1 88 ? 4.015 -5.365 5.719 1.00 94.56 88 ALA A C 1
ATOM 660 O O . ALA A 1 88 ? 5.187 -5.098 5.984 1.00 94.56 88 ALA A O 1
ATOM 661 N N . PHE A 1 89 ? 3.002 -4.681 6.248 1.00 94.56 89 PHE A N 1
ATOM 662 C CA . PHE A 1 89 ? 3.144 -3.572 7.188 1.00 94.56 89 PHE A CA 1
ATOM 663 C C . PHE A 1 89 ? 2.161 -3.715 8.351 1.00 94.56 89 PHE A C 1
ATOM 665 O O . PHE A 1 89 ? 0.953 -3.837 8.153 1.00 94.56 89 PHE A O 1
ATOM 672 N N . SER A 1 90 ? 2.679 -3.666 9.577 1.00 93.81 90 SER A N 1
ATOM 673 C CA . SER A 1 90 ? 1.866 -3.686 10.795 1.00 93.81 90 SER A CA 1
ATOM 674 C C . SER A 1 90 ? 1.365 -2.281 11.120 1.00 93.81 90 SER A C 1
ATOM 676 O O . SER A 1 90 ? 2.136 -1.426 11.555 1.00 93.81 90 SER A O 1
ATOM 678 N N . PHE A 1 91 ? 0.066 -2.051 10.950 1.00 91.38 91 PHE A N 1
ATOM 679 C CA . PHE A 1 91 ? -0.600 -0.808 11.319 1.00 91.38 91 PHE A CA 1
ATOM 680 C C . PHE A 1 91 ? -1.274 -0.945 12.688 1.00 91.38 91 PHE A C 1
ATOM 682 O O . PHE A 1 91 ? -2.071 -1.856 12.904 1.00 91.38 91 PHE A O 1
ATOM 689 N N . VAL A 1 92 ? -0.981 -0.033 13.614 1.00 88.44 92 VAL A N 1
ATOM 690 C CA . VAL A 1 92 ? -1.675 0.049 14.908 1.00 88.44 92 VAL A CA 1
ATOM 691 C C . VAL A 1 92 ? -2.776 1.094 14.786 1.00 88.44 92 VAL A C 1
ATOM 693 O O . VAL A 1 92 ? -2.489 2.249 14.472 1.00 88.44 92 VAL A O 1
ATOM 696 N N . PHE A 1 93 ? -4.026 0.695 15.017 1.00 78.81 93 PHE A N 1
ATOM 697 C CA . PHE A 1 93 ? -5.158 1.625 15.053 1.00 78.81 93 PHE A CA 1
ATOM 698 C C . PHE A 1 93 ? -5.440 2.068 16.493 1.00 78.81 93 PHE A C 1
ATOM 700 O O . PHE A 1 93 ? -5.104 1.349 17.433 1.00 78.81 93 PHE A O 1
ATOM 707 N N . ASP A 1 94 ? -6.055 3.242 16.671 1.00 75.50 94 ASP A N 1
ATOM 708 C CA . ASP A 1 94 ? -6.529 3.674 17.990 1.00 75.50 94 ASP A CA 1
ATOM 709 C C . ASP A 1 94 ? -7.707 2.782 18.429 1.00 75.50 94 ASP A C 1
ATOM 711 O O . ASP A 1 94 ? -8.762 2.818 17.788 1.00 75.50 94 ASP A O 1
ATOM 715 N N . PRO A 1 95 ? -7.559 1.984 19.503 1.00 67.88 95 PRO A N 1
ATOM 716 C CA . PRO A 1 95 ? -8.603 1.085 19.976 1.00 67.88 95 PRO A CA 1
ATOM 717 C C . PRO A 1 95 ? -9.713 1.806 20.755 1.00 67.88 95 PRO A C 1
ATOM 719 O O . PRO A 1 95 ? -10.612 1.137 21.272 1.00 67.88 95 PRO A O 1
ATOM 722 N N . SER A 1 96 ? -9.648 3.133 20.914 1.00 75.75 96 SER A N 1
ATOM 723 C CA . SER A 1 96 ? -10.661 3.882 21.651 1.00 75.75 96 SER A CA 1
ATOM 724 C C . SER A 1 96 ? -12.062 3.685 21.042 1.00 75.75 96 SER A C 1
ATOM 726 O O . SER A 1 96 ? -12.202 3.496 19.833 1.00 75.75 96 SER A O 1
ATOM 728 N N . PRO A 1 97 ? -13.146 3.767 21.839 1.00 68.75 97 PRO A N 1
ATOM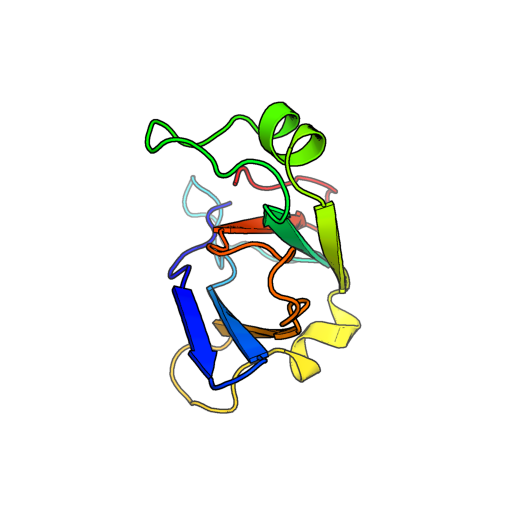 729 C CA . PRO A 1 97 ? -14.516 3.701 21.315 1.00 68.75 97 PRO A CA 1
ATOM 730 C C . PRO A 1 97 ? -14.849 4.790 20.279 1.00 68.75 97 PRO A C 1
ATOM 732 O O . PRO A 1 97 ? -15.830 4.655 19.547 1.00 68.75 97 PRO A O 1
ATOM 735 N N . ALA A 1 98 ? -14.051 5.863 20.241 1.00 70.19 98 ALA A N 1
ATOM 736 C CA . ALA A 1 98 ? -14.125 6.942 19.262 1.00 70.19 98 ALA A CA 1
ATOM 737 C C . ALA A 1 98 ? -13.296 6.667 17.990 1.00 70.19 98 ALA A C 1
ATOM 739 O O . ALA A 1 98 ? -13.436 7.392 17.007 1.00 70.19 98 ALA A O 1
ATOM 740 N N . GLY A 1 99 ? -12.449 5.635 18.003 1.00 67.25 99 GLY A N 1
ATOM 741 C CA . GLY A 1 99 ? -11.603 5.235 16.890 1.00 67.25 99 GLY A CA 1
ATOM 742 C C . GLY A 1 99 ? -12.381 4.653 15.700 1.00 67.25 99 GLY A C 1
ATOM 743 O O . GLY A 1 99 ? -13.569 4.311 15.801 1.00 67.25 99 GLY A O 1
ATOM 744 N N . PRO A 1 100 ? -11.722 4.528 14.535 1.00 69.75 100 PRO A N 1
ATOM 745 C CA . PRO A 1 100 ? -12.353 4.016 13.327 1.00 69.75 100 PRO A CA 1
ATOM 746 C C . PRO A 1 100 ? -12.791 2.557 13.503 1.00 69.75 100 PRO A C 1
ATOM 748 O O . PRO A 1 100 ? -11.989 1.667 13.771 1.00 69.75 100 PRO A O 1
ATOM 751 N N . LYS A 1 101 ? -14.086 2.289 13.287 1.00 76.75 101 LYS A N 1
ATOM 752 C CA . LYS A 1 101 ? -14.664 0.928 13.350 1.00 76.75 101 LYS A CA 1
ATOM 753 C C . LYS A 1 101 ? -14.345 0.067 12.130 1.00 76.75 101 LYS A C 1
ATOM 755 O O . LYS A 1 101 ? -14.668 -1.118 12.101 1.00 76.75 101 LYS A O 1
ATOM 760 N N . ARG A 1 102 ? -13.813 0.682 11.080 1.00 79.69 102 ARG A N 1
ATOM 761 C CA . ARG A 1 102 ? -13.453 0.035 9.827 1.00 79.69 102 ARG A CA 1
ATOM 762 C C . ARG A 1 102 ? -12.200 0.713 9.291 1.00 79.69 102 ARG A C 1
ATOM 764 O O . ARG A 1 102 ? -12.038 1.916 9.468 1.00 79.69 102 ARG A O 1
ATOM 771 N N . LEU A 1 103 ? -11.368 -0.063 8.614 1.00 85.31 103 LEU A N 1
ATOM 772 C CA . LEU A 1 103 ? -10.122 0.385 8.014 1.00 85.31 103 LEU A CA 1
ATOM 773 C C . LEU A 1 103 ? -10.151 0.029 6.530 1.00 85.31 103 LEU A C 1
ATOM 775 O O . LEU A 1 103 ? -10.509 -1.094 6.175 1.00 85.31 103 LEU A O 1
ATOM 779 N N . ALA A 1 104 ? -9.745 0.965 5.686 1.00 89.44 104 ALA A N 1
ATOM 780 C CA . ALA A 1 104 ? -9.317 0.672 4.327 1.00 89.44 104 ALA A CA 1
ATOM 781 C C . ALA A 1 104 ? -7.898 1.207 4.146 1.00 89.44 104 ALA A C 1
ATOM 783 O O . ALA A 1 104 ? -7.474 2.129 4.852 1.00 89.44 104 ALA A O 1
ATOM 784 N N . PHE A 1 105 ? -7.170 0.635 3.198 1.00 92.88 105 PHE A N 1
ATOM 785 C CA . PHE A 1 105 ? -5.860 1.128 2.813 1.00 92.88 105 PHE A CA 1
ATOM 786 C C . PHE A 1 105 ? -5.693 1.047 1.301 1.00 92.88 105 PHE A C 1
ATOM 788 O O . PHE A 1 105 ? -6.378 0.273 0.633 1.00 92.88 105 PHE A O 1
ATOM 795 N N . ALA A 1 106 ? -4.781 1.858 0.790 1.00 93.88 106 ALA A N 1
ATOM 796 C CA . ALA A 1 106 ? -4.346 1.832 -0.591 1.00 93.88 106 ALA A CA 1
ATOM 797 C C . ALA A 1 106 ? -2.819 1.894 -0.631 1.00 93.88 106 ALA A C 1
ATOM 799 O O . ALA A 1 106 ? -2.175 2.422 0.285 1.00 93.88 106 ALA A O 1
ATOM 800 N N . VAL A 1 107 ? -2.235 1.345 -1.691 1.00 95.25 107 VAL A N 1
ATOM 801 C CA . VAL A 1 107 ? -0.786 1.296 -1.864 1.00 95.25 107 VAL A CA 1
ATOM 802 C C . VAL A 1 107 ? -0.427 1.928 -3.190 1.00 95.25 107 VAL A C 1
ATOM 804 O O . VAL A 1 107 ? -0.991 1.589 -4.223 1.00 95.25 107 VAL A O 1
ATOM 807 N N . ARG A 1 108 ? 0.558 2.819 -3.157 1.00 95.31 108 ARG A N 1
ATOM 808 C CA . ARG A 1 108 ? 1.145 3.404 -4.355 1.00 95.31 108 ARG A CA 1
ATOM 809 C C . ARG A 1 108 ? 2.614 3.081 -4.414 1.00 95.31 108 ARG A C 1
ATOM 811 O O . ARG A 1 108 ? 3.316 3.168 -3.412 1.00 95.31 108 ARG A O 1
ATOM 818 N N . VAL A 1 109 ? 3.096 2.759 -5.602 1.00 95.19 109 VAL A N 1
ATOM 819 C CA . VAL A 1 109 ? 4.519 2.531 -5.822 1.00 95.19 109 VAL A CA 1
ATOM 820 C C . VAL A 1 109 ? 5.090 3.573 -6.767 1.00 95.19 109 VAL A C 1
ATOM 822 O O . VAL A 1 109 ? 4.405 4.035 -7.678 1.00 95.19 109 VAL A O 1
ATOM 825 N N . ILE A 1 110 ? 6.344 3.956 -6.549 1.00 95.31 110 ILE A N 1
ATOM 826 C CA . ILE A 1 110 ? 7.043 4.965 -7.345 1.00 95.31 110 ILE A CA 1
ATOM 827 C C . ILE A 1 110 ? 8.350 4.362 -7.848 1.00 95.31 110 ILE A C 1
ATOM 829 O O . ILE A 1 110 ? 9.119 3.788 -7.073 1.00 95.31 110 ILE A O 1
ATOM 833 N N . ASP A 1 111 ? 8.600 4.491 -9.148 1.00 93.25 111 ASP A N 1
ATOM 834 C CA . ASP A 1 111 ? 9.826 4.004 -9.777 1.00 93.25 111 ASP A CA 1
ATOM 835 C C . ASP A 1 111 ? 10.966 5.042 -9.769 1.00 93.25 111 ASP A C 1
ATOM 837 O O . ASP A 1 111 ? 10.805 6.207 -9.391 1.00 93.25 111 ASP A O 1
ATOM 841 N N . SER A 1 112 ? 12.141 4.622 -10.232 1.00 92.12 112 SER A N 1
ATOM 842 C CA . SER A 1 112 ? 13.349 5.447 -10.352 1.00 92.12 112 SER A CA 1
ATOM 843 C C . SER A 1 112 ? 13.209 6.628 -11.309 1.00 92.12 112 SER A C 1
ATOM 845 O O . SER A 1 112 ? 13.954 7.600 -11.204 1.00 92.12 112 SER A O 1
ATOM 847 N N . LYS A 1 113 ? 12.213 6.593 -12.200 1.00 91.25 113 LYS A N 1
ATOM 848 C CA . LYS A 1 113 ? 11.846 7.698 -13.093 1.00 91.25 113 LYS A CA 1
ATOM 849 C C . LYS A 1 113 ? 10.774 8.604 -12.481 1.00 91.25 113 LYS A C 1
ATOM 851 O O . LYS A 1 113 ? 10.214 9.430 -13.196 1.00 91.25 113 LYS A O 1
ATOM 856 N N . ARG A 1 114 ? 10.489 8.462 -11.179 1.00 92.19 114 ARG A N 1
ATOM 857 C CA . ARG A 1 114 ? 9.452 9.198 -10.435 1.00 92.19 114 ARG A CA 1
ATOM 858 C C . ARG A 1 114 ? 8.035 8.976 -10.969 1.00 92.19 114 ARG A C 1
ATOM 860 O O . ARG A 1 114 ? 7.146 9.771 -10.680 1.00 92.19 114 ARG A O 1
ATOM 867 N N . ARG A 1 115 ? 7.796 7.900 -11.722 1.00 91.62 115 ARG A N 1
ATOM 868 C CA . ARG A 1 115 ? 6.446 7.535 -12.158 1.00 91.62 115 ARG A CA 1
ATOM 869 C C . ARG A 1 115 ? 5.758 6.810 -11.018 1.00 91.62 115 ARG A C 1
ATOM 871 O O . ARG A 1 115 ? 6.328 5.873 -10.466 1.00 91.62 115 ARG A O 1
ATOM 878 N N . ALA A 1 116 ? 4.545 7.233 -10.698 1.00 92.19 116 ALA A N 1
ATOM 879 C CA . ALA A 1 116 ? 3.715 6.589 -9.695 1.00 92.19 116 ALA A CA 1
ATOM 880 C C . ALA A 1 116 ? 2.748 5.583 -10.338 1.00 92.19 116 ALA A C 1
ATOM 882 O O . ALA A 1 116 ? 2.369 5.736 -11.502 1.00 92.19 116 ALA A O 1
ATOM 883 N N . SER A 1 117 ? 2.376 4.535 -9.605 1.00 90.00 117 SER A N 1
ATOM 884 C CA . SER A 1 117 ? 1.195 3.739 -9.935 1.00 90.00 117 SER A CA 1
ATOM 885 C C . SER A 1 117 ? -0.079 4.511 -9.599 1.00 90.00 117 SER A C 1
ATOM 887 O O . SER A 1 117 ? -0.061 5.415 -8.761 1.00 90.00 117 SER A O 1
ATOM 889 N N . ASP A 1 118 ? -1.181 4.097 -10.215 1.00 87.62 118 ASP A N 1
ATOM 890 C CA . ASP A 1 118 ? -2.505 4.340 -9.647 1.00 87.62 118 ASP A CA 1
ATOM 891 C C . ASP A 1 118 ? -2.689 3.479 -8.379 1.00 87.62 118 ASP A C 1
ATOM 893 O O . ASP A 1 118 ? -1.810 2.667 -8.043 1.00 87.62 118 ASP A O 1
ATOM 897 N N . PHE A 1 119 ? -3.794 3.705 -7.666 1.00 85.81 119 PHE A N 1
ATOM 898 C CA . PHE A 1 119 ? -4.172 2.989 -6.445 1.00 85.81 119 PHE A CA 1
ATOM 899 C C . PHE A 1 119 ? -5.077 1.788 -6.721 1.00 85.81 119 PHE A C 1
ATOM 901 O O . PHE A 1 119 ? -5.896 1.865 -7.666 1.00 85.81 119 PHE A O 1
#

Sequence (119 aa):
MIVEDLAAAQRGQVVLLEWTNPVKTVSGHPLTGLEVVEIWVFDTGLPVGGPAFASAEVEKSARLARRIPKEEFGSFQGRGGARDTGMAFSFVFDPSPAGPKRLAFAVRVIDSKRRASDF

Secondary structure (DSSP, 8-state):
---EEEEEEEETTEEEEEEE--SB-TTS-B---EEEEEEEEE-SSPPPS-SPPPHHHHHHHSEEEEEEEGGGGGGTB-SSSS-TTEEEEEEEP--STTS-SS-EEEEEEEETT-PBPP-

pLDDT: mean 84.94, std 12.04, range [45.72, 97.88]

Radius of gyration: 14.57 Å; chains: 1; bounding box: 35×32×43 Å